Protein AF-A0A960QXV5-F1 (afdb_monomer_lite)

Sequence (122 aa):
MANIDSLKQALAFSPDNVPLILLLAQAHLDAFGLDEAGEQFQRALSLDPGNVTARVGLAQILDLNGKTSEAILRIEQVCAEFPNYAPAWKLRSKMALNESDARTARACYDKAISLDPECADE

Structure (mmCIF, N/CA/C/O backbone):
data_AF-A0A960QXV5-F1
#
_entry.id   AF-A0A960QXV5-F1
#
loop_
_atom_site.group_PDB
_atom_site.id
_atom_site.type_symbol
_atom_site.label_atom_id
_atom_site.label_alt_id
_atom_site.label_comp_id
_atom_site.label_asym_id
_atom_site.label_entity_id
_atom_site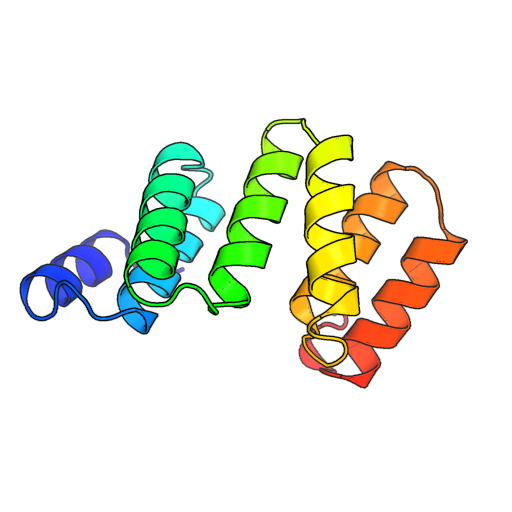.label_seq_id
_atom_site.pdbx_PDB_ins_code
_atom_site.Cartn_x
_atom_site.Cartn_y
_atom_site.Cartn_z
_atom_site.occupancy
_atom_site.B_iso_or_equiv
_atom_site.auth_seq_id
_atom_site.auth_comp_id
_atom_site.auth_asym_id
_atom_site.auth_atom_id
_atom_site.pdbx_PDB_model_num
ATOM 1 N N . MET A 1 1 ? -8.732 16.196 0.038 1.00 55.94 1 MET A N 1
ATOM 2 C CA . MET A 1 1 ? -8.009 15.567 1.164 1.00 55.94 1 MET A CA 1
ATOM 3 C C . MET A 1 1 ? -9.019 15.180 2.228 1.00 55.94 1 MET A C 1
ATOM 5 O O . MET A 1 1 ? -9.809 16.033 2.621 1.00 55.94 1 MET A O 1
ATOM 9 N N . ALA A 1 2 ? -9.059 13.908 2.629 1.00 69.75 2 ALA A N 1
ATOM 10 C CA . ALA A 1 2 ? -9.928 13.470 3.718 1.00 69.75 2 ALA A CA 1
ATOM 11 C C . ALA A 1 2 ? -9.429 14.048 5.053 1.00 69.75 2 ALA A C 1
ATOM 13 O O . ALA A 1 2 ? -8.225 14.124 5.287 1.00 69.75 2 ALA A O 1
ATOM 14 N N . ASN A 1 3 ? -10.347 14.482 5.919 1.00 89.00 3 ASN A N 1
ATOM 15 C CA . ASN A 1 3 ? -9.994 15.025 7.228 1.00 89.00 3 ASN A CA 1
ATOM 16 C C . ASN A 1 3 ? -9.728 13.870 8.212 1.00 89.00 3 ASN A C 1
ATOM 18 O O . ASN A 1 3 ? -10.646 13.123 8.558 1.00 89.00 3 ASN A O 1
ATOM 22 N N . ILE A 1 4 ? -8.474 13.745 8.661 1.00 94.44 4 ILE A N 1
ATOM 23 C CA . ILE A 1 4 ? -8.013 12.727 9.619 1.00 94.44 4 ILE A CA 1
ATOM 24 C C . ILE A 1 4 ? -8.846 12.755 10.910 1.00 94.44 4 ILE A C 1
ATOM 26 O O . ILE A 1 4 ? -9.227 11.698 11.412 1.00 94.44 4 ILE A O 1
ATOM 30 N N . ASP A 1 5 ? -9.192 13.937 11.424 1.00 94.88 5 ASP A N 1
ATOM 31 C CA . ASP A 1 5 ? -9.968 14.061 12.663 1.00 94.88 5 ASP A CA 1
ATOM 32 C C . ASP A 1 5 ? -11.399 13.554 12.483 1.00 94.88 5 ASP A C 1
ATOM 34 O O . ASP A 1 5 ? -11.926 12.848 13.344 1.00 94.88 5 ASP A O 1
ATOM 38 N N . SER A 1 6 ? -12.021 13.847 11.339 1.00 94.88 6 SER A N 1
ATOM 39 C CA . SER A 1 6 ? -13.355 13.331 11.015 1.00 94.88 6 SER A CA 1
ATOM 40 C C . SER A 1 6 ? -13.356 11.806 10.878 1.00 94.88 6 SER A C 1
ATOM 42 O O . SER A 1 6 ? -14.280 11.148 11.354 1.00 94.88 6 SER A O 1
ATOM 44 N N . LEU A 1 7 ? -12.307 11.228 10.282 1.00 95.75 7 LEU A N 1
ATOM 45 C CA . LEU A 1 7 ? -12.150 9.774 10.172 1.00 95.75 7 LEU A CA 1
ATOM 46 C C . LEU A 1 7 ? -11.939 9.116 11.543 1.00 95.75 7 LEU A C 1
ATOM 48 O O . LEU A 1 7 ? -12.564 8.096 11.833 1.00 95.75 7 LEU A O 1
ATOM 52 N N . LYS A 1 8 ? -11.134 9.725 12.423 1.00 96.06 8 LYS A N 1
ATOM 53 C CA . LYS A 1 8 ? -10.958 9.262 13.810 1.00 96.06 8 LYS A CA 1
ATOM 54 C C . LYS A 1 8 ? -12.270 9.299 14.596 1.00 96.06 8 LYS A C 1
ATOM 56 O O . LYS A 1 8 ? -12.583 8.341 15.298 1.00 96.06 8 LYS A O 1
ATOM 61 N N . GLN A 1 9 ? -13.064 10.361 14.447 1.00 96.06 9 GLN A N 1
ATOM 62 C CA . GLN A 1 9 ? -14.391 10.447 15.066 1.00 96.06 9 GLN A CA 1
ATOM 63 C C . GLN A 1 9 ? -15.335 9.360 14.542 1.00 96.06 9 GLN A C 1
ATOM 65 O O . GLN A 1 9 ? -16.005 8.707 15.336 1.00 96.06 9 GLN A O 1
ATOM 70 N N . ALA A 1 10 ? -15.360 9.115 13.229 1.00 95.44 10 ALA A N 1
ATOM 71 C CA . ALA A 1 10 ? -16.177 8.051 12.646 1.00 95.44 10 ALA A CA 1
ATOM 72 C C . ALA A 1 10 ? -15.778 6.662 13.180 1.00 95.44 10 ALA A C 1
ATOM 74 O O . ALA A 1 10 ? -16.640 5.856 13.537 1.00 95.44 10 ALA A O 1
ATOM 75 N N . LEU A 1 11 ? -14.474 6.405 13.316 1.00 96.19 11 LEU A N 1
ATOM 76 C CA . LEU A 1 11 ? -13.958 5.167 13.900 1.00 96.19 11 LEU A CA 1
ATOM 77 C C . LEU A 1 11 ? -14.275 5.025 15.392 1.00 96.19 11 LEU A C 1
ATOM 79 O O . LEU A 1 11 ? -14.410 3.902 15.860 1.00 96.19 11 LEU A O 1
ATOM 83 N N . ALA A 1 12 ? -14.466 6.113 16.142 1.00 96.38 12 ALA A N 1
ATOM 84 C CA . ALA A 1 12 ? -14.912 6.014 17.534 1.00 96.38 12 ALA A CA 1
ATOM 85 C C . ALA A 1 12 ? -16.309 5.371 17.659 1.00 96.38 12 ALA A C 1
ATOM 87 O O . ALA A 1 12 ? -16.585 4.692 18.646 1.00 96.38 12 ALA A O 1
ATOM 88 N N . PHE A 1 13 ? -17.173 5.540 16.650 1.00 96.81 13 PHE A N 1
ATOM 89 C CA . PHE A 1 13 ? -18.492 4.896 16.591 1.00 96.81 13 PHE A CA 1
ATOM 90 C C . PHE A 1 13 ? -18.463 3.511 15.939 1.00 96.81 13 PHE A C 1
ATOM 92 O O . PHE A 1 13 ? -19.339 2.691 16.204 1.00 96.81 13 PHE A O 1
ATOM 99 N N . SER A 1 14 ? -17.478 3.246 15.080 1.00 96.19 14 SER A N 1
ATOM 100 C CA . SER A 1 14 ? -17.351 1.981 14.357 1.00 96.19 14 SER A CA 1
ATOM 101 C C . SER A 1 14 ? -15.885 1.540 14.292 1.00 96.19 14 SER A C 1
ATOM 103 O O . SER A 1 14 ? -15.275 1.616 13.222 1.00 96.19 14 SER A O 1
ATOM 105 N N . PRO A 1 15 ? -15.309 1.073 15.415 1.00 95.44 15 PRO A N 1
ATOM 106 C CA . PRO A 1 15 ? -13.868 0.874 15.541 1.00 95.44 15 PRO A CA 1
ATOM 107 C C . PRO A 1 15 ? -13.319 -0.119 14.526 1.00 95.44 15 PRO A C 1
ATOM 109 O O . PRO A 1 15 ? -12.267 0.152 13.960 1.00 95.44 15 PRO A O 1
ATOM 112 N N . ASP A 1 16 ? -14.034 -1.200 14.233 1.00 97.06 16 ASP A N 1
ATOM 113 C CA . ASP A 1 16 ? -13.534 -2.282 13.374 1.00 97.06 16 ASP A CA 1
ATOM 114 C C . ASP A 1 16 ? -14.004 -2.160 11.915 1.00 97.06 16 ASP A C 1
ATOM 116 O O . ASP A 1 16 ? -14.005 -3.123 11.150 1.00 97.06 16 ASP A O 1
ATOM 120 N N . ASN A 1 17 ? -14.421 -0.959 11.503 1.00 97.81 17 ASN A N 1
ATOM 121 C CA . ASN A 1 17 ? -14.809 -0.693 10.123 1.00 97.81 17 ASN A CA 1
ATOM 122 C C . ASN A 1 17 ? -13.567 -0.619 9.227 1.00 97.81 17 ASN A C 1
ATOM 124 O O . ASN A 1 17 ? -12.946 0.436 9.101 1.00 97.81 17 ASN A O 1
ATOM 128 N N . VAL A 1 18 ? -13.221 -1.744 8.597 1.00 98.00 18 VAL A N 1
ATOM 129 C CA . VAL A 1 18 ? -12.050 -1.863 7.713 1.00 98.00 18 VAL A CA 1
ATOM 130 C C . VAL A 1 18 ? -12.016 -0.774 6.629 1.00 98.00 18 VAL A C 1
ATOM 132 O O . VAL A 1 18 ? -10.977 -0.127 6.512 1.00 98.00 18 VAL A O 1
ATOM 135 N N . PRO A 1 19 ? -13.107 -0.467 5.895 1.00 97.44 19 PRO A N 1
ATOM 136 C CA . PRO A 1 19 ? -13.116 0.660 4.959 1.00 97.44 19 PRO A CA 1
ATOM 137 C C . PRO A 1 19 ? -12.710 2.010 5.575 1.00 97.44 19 PRO A C 1
ATOM 139 O O . PRO A 1 19 ? -11.903 2.728 4.988 1.00 97.44 19 PRO A O 1
ATOM 142 N N . LEU A 1 20 ? -13.216 2.359 6.764 1.00 97.19 20 LEU A N 1
ATOM 143 C CA . LEU A 1 20 ? -12.830 3.600 7.450 1.00 97.19 20 LEU A CA 1
ATOM 144 C C . LEU A 1 20 ? -11.372 3.574 7.928 1.00 97.19 20 LEU A C 1
ATOM 146 O O . LEU A 1 20 ? -10.694 4.598 7.857 1.00 97.19 20 LEU A O 1
ATOM 150 N N . ILE A 1 21 ? -10.878 2.417 8.378 1.00 98.50 21 ILE A N 1
ATOM 151 C CA . ILE A 1 21 ? -9.470 2.239 8.757 1.00 98.50 21 ILE A CA 1
ATOM 152 C C . ILE A 1 21 ? -8.563 2.451 7.539 1.00 98.50 21 ILE A C 1
ATOM 154 O O . ILE A 1 21 ? -7.573 3.169 7.643 1.00 98.50 21 ILE A O 1
ATOM 158 N N . LEU A 1 22 ? -8.911 1.886 6.377 1.00 98.38 22 LEU A N 1
ATOM 159 C CA . LEU A 1 22 ? -8.156 2.065 5.131 1.00 98.38 22 LEU A CA 1
ATOM 160 C C . LEU A 1 22 ? -8.156 3.523 4.662 1.00 98.38 22 LEU A C 1
ATOM 162 O O . LEU A 1 22 ? -7.117 4.027 4.245 1.00 98.38 22 LEU A O 1
ATOM 166 N N . LEU A 1 23 ? -9.292 4.217 4.767 1.00 97.50 23 LEU A N 1
ATOM 167 C CA . LEU A 1 23 ? -9.370 5.647 4.456 1.00 97.50 23 LEU A CA 1
ATOM 168 C C . LEU A 1 23 ? -8.481 6.480 5.385 1.00 97.50 23 LEU A C 1
ATOM 170 O O . LEU A 1 23 ? -7.813 7.404 4.926 1.00 97.50 23 LEU A O 1
ATOM 174 N N . LEU A 1 24 ? -8.442 6.146 6.678 1.00 97.94 24 LEU A N 1
ATOM 175 C CA . LEU A 1 24 ? -7.553 6.801 7.636 1.00 97.94 24 LEU A CA 1
ATOM 176 C C . LEU A 1 24 ? -6.079 6.501 7.330 1.00 97.94 24 LEU A C 1
ATOM 178 O O . LEU A 1 24 ? -5.261 7.419 7.352 1.00 97.94 24 LEU A O 1
ATOM 182 N N . ALA A 1 25 ? -5.750 5.251 6.999 1.00 98.19 25 ALA A N 1
ATOM 183 C CA . ALA A 1 25 ? -4.406 4.848 6.598 1.00 98.19 25 ALA A CA 1
ATOM 184 C C . ALA A 1 25 ? -3.931 5.626 5.362 1.00 98.19 25 ALA A C 1
ATOM 186 O O . ALA A 1 25 ? -2.836 6.185 5.367 1.00 98.19 25 ALA A O 1
ATOM 187 N N . GLN A 1 26 ? -4.784 5.733 4.338 1.00 97.81 26 GLN A N 1
ATOM 188 C CA . GLN A 1 26 ? -4.489 6.502 3.132 1.00 97.81 26 GLN A CA 1
ATOM 189 C C . GLN A 1 26 ? -4.326 7.995 3.436 1.00 97.81 26 GLN A C 1
ATOM 191 O O . GLN A 1 26 ? -3.380 8.610 2.960 1.00 97.81 26 GLN A O 1
ATOM 196 N N . ALA A 1 27 ? -5.190 8.576 4.275 1.00 97.44 27 ALA A N 1
ATOM 197 C CA . ALA A 1 27 ? -5.077 9.982 4.660 1.00 97.44 27 ALA A CA 1
ATOM 198 C C . ALA A 1 27 ? -3.768 10.281 5.414 1.00 97.44 27 ALA A C 1
ATOM 200 O O . ALA A 1 27 ? -3.155 11.324 5.186 1.00 97.44 27 ALA A O 1
ATOM 201 N N . HIS A 1 28 ? -3.316 9.368 6.282 1.00 97.94 28 HIS A N 1
ATOM 202 C CA . HIS A 1 28 ? -2.002 9.467 6.922 1.00 97.94 28 HIS A CA 1
ATOM 203 C C . HIS A 1 28 ? -0.860 9.346 5.909 1.00 97.94 28 HIS A C 1
ATOM 205 O O . HIS A 1 28 ? 0.083 10.134 5.965 1.00 97.94 28 HIS A O 1
ATOM 211 N N . LEU A 1 29 ? -0.964 8.421 4.951 1.00 96.88 29 LEU A N 1
ATOM 212 C CA . LEU A 1 29 ? 0.036 8.228 3.902 1.00 96.88 29 LEU A CA 1
ATOM 213 C C . LEU A 1 29 ? 0.179 9.471 3.011 1.00 96.88 29 LEU A C 1
ATOM 215 O O . LEU A 1 29 ? 1.296 9.917 2.757 1.00 96.88 29 LEU A O 1
ATOM 219 N N . ASP A 1 30 ? -0.942 10.069 2.601 1.00 95.50 30 ASP A N 1
ATOM 220 C CA . ASP A 1 30 ? -0.985 11.308 1.813 1.00 95.50 30 ASP A CA 1
ATOM 221 C C . ASP A 1 30 ? -0.386 12.499 2.583 1.00 95.50 30 ASP A C 1
ATOM 223 O O . ASP A 1 30 ? 0.181 13.414 1.986 1.00 95.50 30 ASP A O 1
ATOM 227 N N . ALA A 1 31 ? -0.490 12.482 3.915 1.00 95.56 31 ALA A N 1
ATOM 228 C CA . ALA A 1 31 ? 0.129 13.451 4.817 1.00 95.56 31 ALA A CA 1
ATOM 229 C C . ALA A 1 31 ? 1.588 13.106 5.188 1.00 95.56 31 ALA A C 1
ATOM 231 O O . ALA A 1 31 ? 2.181 13.792 6.019 1.00 95.56 31 ALA A O 1
ATOM 232 N N . PHE A 1 32 ? 2.166 12.057 4.590 1.00 95.50 32 PHE A N 1
ATOM 233 C CA . PHE A 1 32 ? 3.510 11.540 4.878 1.00 95.50 32 PHE A CA 1
ATOM 234 C C . PHE A 1 32 ? 3.718 11.055 6.332 1.00 95.50 32 PHE A C 1
ATOM 236 O O . PHE A 1 32 ? 4.851 10.878 6.778 1.00 95.50 32 PHE A O 1
ATOM 243 N N . GLY A 1 33 ? 2.633 10.791 7.068 1.00 97.19 33 GLY A N 1
ATOM 244 C CA . GLY A 1 33 ? 2.645 10.114 8.370 1.00 97.19 33 GLY A CA 1
ATOM 245 C C . GLY A 1 33 ? 2.787 8.606 8.185 1.00 97.19 33 GLY A C 1
ATOM 246 O O . GLY A 1 33 ? 1.806 7.867 8.273 1.00 97.19 33 GLY A O 1
ATOM 247 N N . LEU A 1 34 ? 3.991 8.159 7.815 1.00 97.56 34 LEU A N 1
ATOM 248 C CA . LEU A 1 34 ? 4.245 6.773 7.399 1.00 97.56 34 LEU A CA 1
ATOM 249 C C . LEU A 1 34 ? 4.024 5.761 8.531 1.00 97.56 34 LEU A C 1
ATOM 251 O O . LEU A 1 34 ? 3.541 4.658 8.266 1.00 97.56 34 LEU A O 1
ATOM 255 N N . ASP A 1 35 ? 4.344 6.139 9.769 1.00 97.81 35 ASP A N 1
ATOM 256 C CA . ASP A 1 35 ? 4.170 5.280 10.941 1.00 97.81 35 ASP A CA 1
ATOM 257 C C . ASP A 1 35 ? 2.679 5.084 11.245 1.00 97.81 35 ASP A C 1
ATOM 259 O O . ASP A 1 35 ? 2.205 3.948 11.308 1.00 97.81 35 ASP A O 1
ATOM 263 N N . GLU A 1 36 ? 1.900 6.170 11.316 1.00 98.06 36 GLU A N 1
ATOM 264 C CA . GLU A 1 36 ? 0.457 6.094 11.556 1.00 98.06 36 GLU A CA 1
ATOM 265 C C . GLU A 1 36 ? -0.278 5.378 10.417 1.00 98.06 36 GLU A C 1
ATOM 267 O O . GLU A 1 36 ? -1.192 4.586 10.663 1.00 98.06 36 GLU A O 1
ATOM 272 N N . ALA A 1 37 ? 0.129 5.612 9.164 1.00 98.31 37 ALA A N 1
ATOM 273 C CA . ALA A 1 37 ? -0.404 4.883 8.018 1.00 98.31 37 ALA A CA 1
ATOM 274 C C . ALA A 1 37 ? -0.131 3.377 8.150 1.00 98.31 37 ALA A C 1
ATOM 276 O O . ALA A 1 37 ? -1.033 2.560 7.947 1.00 98.31 37 ALA A O 1
ATOM 277 N N . GLY A 1 38 ? 1.093 3.010 8.539 1.00 98.31 38 GLY A N 1
ATOM 278 C CA . GLY A 1 38 ? 1.505 1.627 8.756 1.00 98.31 38 GLY A CA 1
ATOM 279 C C . GLY A 1 38 ? 0.679 0.937 9.835 1.00 98.31 38 GLY A C 1
ATOM 280 O O . GLY A 1 38 ? 0.171 -0.161 9.598 1.00 98.31 38 GLY A O 1
ATOM 281 N N . GLU A 1 39 ? 0.474 1.595 10.977 1.00 98.38 39 GLU A N 1
ATOM 282 C CA . GLU A 1 39 ? -0.375 1.089 12.060 1.00 98.38 39 GLU A CA 1
ATOM 283 C C . GLU A 1 39 ? -1.804 0.815 11.580 1.00 98.38 39 GLU A C 1
ATOM 285 O O . GLU A 1 39 ? -2.359 -0.254 11.848 1.00 98.38 39 GLU A O 1
ATOM 290 N N . GLN A 1 40 ? -2.405 1.743 10.828 1.00 98.56 40 GLN A N 1
ATOM 291 C CA . GLN A 1 40 ? -3.771 1.559 10.339 1.00 98.56 40 GLN A CA 1
ATOM 292 C C . GLN A 1 40 ? -3.866 0.465 9.266 1.00 98.56 40 GLN A C 1
ATOM 294 O O . GLN A 1 40 ? -4.795 -0.342 9.308 1.00 98.56 40 GLN A O 1
ATOM 299 N N . PHE A 1 41 ? -2.903 0.351 8.345 1.00 98.62 41 PHE A N 1
ATOM 300 C CA . PHE A 1 41 ? -2.893 -0.758 7.383 1.00 98.62 41 PHE A CA 1
ATOM 301 C C . PHE A 1 41 ? -2.684 -2.119 8.061 1.00 98.62 41 PHE A C 1
ATOM 303 O O . PHE A 1 41 ? -3.351 -3.091 7.704 1.00 98.62 41 PHE A O 1
ATOM 310 N N . GLN A 1 42 ? -1.813 -2.207 9.069 1.00 98.56 42 GLN A N 1
ATOM 311 C CA . GLN A 1 42 ? -1.640 -3.431 9.860 1.00 98.56 42 GLN A CA 1
ATOM 312 C C . GLN A 1 42 ? -2.908 -3.786 10.640 1.00 98.56 42 GLN A C 1
ATOM 314 O O . GLN A 1 42 ? -3.291 -4.957 10.716 1.00 98.56 42 GLN A O 1
ATOM 319 N N . ARG A 1 43 ? -3.597 -2.778 11.183 1.00 98.31 43 ARG A N 1
ATOM 320 C CA . ARG A 1 43 ? -4.888 -2.961 11.845 1.00 98.31 43 ARG A CA 1
ATOM 321 C C . ARG A 1 43 ? -5.948 -3.478 10.875 1.00 98.31 43 ARG A C 1
ATOM 323 O O . ARG A 1 43 ? -6.663 -4.415 11.218 1.00 98.31 43 ARG A O 1
ATOM 330 N N . ALA A 1 44 ? -6.015 -2.926 9.663 1.00 98.56 44 ALA A N 1
ATOM 331 C CA . ALA A 1 44 ? -6.899 -3.426 8.613 1.00 98.56 44 ALA A CA 1
ATOM 332 C C . ALA A 1 44 ? -6.610 -4.902 8.295 1.00 98.56 44 ALA A C 1
ATOM 334 O O . ALA A 1 44 ? -7.543 -5.693 8.258 1.00 98.56 44 ALA A O 1
ATOM 335 N N . LEU A 1 45 ? -5.336 -5.298 8.174 1.00 98.25 45 LEU A N 1
ATOM 336 C CA . LEU A 1 45 ? -4.954 -6.701 7.945 1.00 98.25 45 LEU A CA 1
ATOM 337 C C . LEU A 1 45 ? -5.237 -7.629 9.128 1.00 98.25 45 LEU A C 1
ATOM 339 O O . LEU A 1 45 ? -5.468 -8.818 8.934 1.00 98.25 45 LEU A O 1
ATOM 343 N N . SER A 1 46 ? -5.226 -7.109 10.352 1.00 98.38 46 SER A N 1
ATOM 344 C CA . SER A 1 46 ? -5.591 -7.898 11.534 1.00 98.38 46 SER A CA 1
ATOM 345 C C . SER A 1 46 ? -7.084 -8.245 11.551 1.00 98.38 46 SER A C 1
ATOM 347 O O . SER A 1 46 ? -7.461 -9.292 12.069 1.00 98.38 46 SER A O 1
ATOM 349 N N . LEU A 1 47 ? -7.926 -7.379 10.977 1.00 98.19 47 LEU A N 1
ATOM 350 C CA . LEU A 1 47 ? -9.372 -7.583 10.849 1.00 98.19 47 LEU A CA 1
ATOM 351 C C . LEU A 1 47 ? -9.749 -8.326 9.557 1.00 98.19 47 LEU A C 1
ATOM 353 O O . LEU A 1 47 ? -10.673 -9.135 9.557 1.00 98.19 47 LEU A O 1
ATOM 357 N N . ASP A 1 48 ? -9.025 -8.064 8.470 1.00 97.81 48 ASP A N 1
ATOM 358 C CA . ASP A 1 48 ? -9.189 -8.679 7.153 1.00 97.81 48 ASP A CA 1
ATOM 359 C C . ASP A 1 48 ? -7.811 -9.053 6.568 1.00 97.81 48 ASP A C 1
ATOM 361 O O . ASP A 1 48 ? -7.199 -8.265 5.838 1.00 97.81 48 ASP A O 1
ATOM 365 N N . PRO A 1 49 ? -7.301 -10.266 6.856 1.00 96.56 49 PRO A N 1
ATOM 366 C CA . PRO A 1 49 ? -5.982 -10.705 6.388 1.00 96.56 49 PRO A CA 1
ATOM 367 C C . PRO A 1 49 ? -5.829 -10.753 4.861 1.00 96.56 49 PRO A C 1
ATOM 369 O O . PRO A 1 49 ? -4.707 -10.761 4.352 1.00 96.56 49 PRO A O 1
ATOM 372 N N . GLY A 1 50 ? -6.942 -10.803 4.123 1.00 95.19 50 GLY A N 1
ATOM 373 C CA . GLY A 1 50 ? -6.967 -10.830 2.662 1.00 95.19 50 GLY A CA 1
ATOM 374 C C . GLY A 1 50 ? -6.965 -9.444 2.017 1.00 95.19 50 GLY A C 1
ATOM 375 O O . GLY A 1 50 ? -6.987 -9.359 0.788 1.00 95.19 50 GLY A O 1
ATOM 376 N N . ASN A 1 51 ? -6.943 -8.364 2.805 1.00 98.12 51 ASN A N 1
ATOM 377 C CA . ASN A 1 51 ? -7.156 -7.020 2.289 1.00 98.12 51 ASN A CA 1
ATOM 378 C C . ASN A 1 51 ? -6.017 -6.546 1.369 1.00 98.12 51 ASN A C 1
ATOM 380 O O . ASN A 1 51 ? -4.946 -6.122 1.812 1.00 98.12 51 ASN A O 1
ATOM 384 N N . VAL A 1 52 ? -6.262 -6.586 0.058 1.00 98.00 52 VAL A N 1
ATOM 385 C CA . VAL A 1 52 ? -5.267 -6.235 -0.968 1.00 98.00 52 VAL A CA 1
ATOM 386 C C . VAL A 1 52 ? -4.856 -4.766 -0.879 1.00 98.00 52 VAL A C 1
ATOM 388 O O . VAL A 1 52 ? -3.677 -4.447 -1.035 1.00 98.00 52 VAL A O 1
ATOM 391 N N . THR A 1 53 ? -5.798 -3.872 -0.569 1.00 98.06 53 THR A N 1
ATOM 392 C CA . THR A 1 53 ? -5.527 -2.438 -0.410 1.00 98.06 53 THR A CA 1
ATOM 393 C C . THR A 1 53 ? -4.515 -2.186 0.702 1.00 98.06 53 THR A C 1
ATOM 395 O O . THR A 1 53 ? -3.539 -1.472 0.477 1.00 98.06 53 THR A O 1
ATOM 398 N N . ALA A 1 54 ? -4.668 -2.837 1.859 1.00 98.38 54 ALA A N 1
ATOM 399 C CA . ALA A 1 54 ? -3.696 -2.723 2.943 1.00 98.38 54 ALA A CA 1
ATOM 400 C C . ALA A 1 54 ? -2.319 -3.307 2.586 1.00 98.38 54 ALA A C 1
ATOM 402 O O . ALA A 1 54 ? -1.295 -2.713 2.926 1.00 98.38 54 ALA A O 1
ATOM 403 N N . ARG A 1 55 ? -2.269 -4.432 1.856 1.00 98.44 55 ARG A N 1
ATOM 404 C CA . ARG A 1 55 ? -0.998 -5.020 1.381 1.00 98.44 55 ARG A CA 1
ATOM 405 C C . ARG A 1 55 ? -0.244 -4.067 0.450 1.00 98.44 55 ARG A C 1
ATOM 407 O O . ARG A 1 55 ? 0.967 -3.912 0.597 1.00 98.44 55 ARG A O 1
ATOM 414 N N . VAL A 1 56 ? -0.950 -3.407 -0.472 1.00 98.50 56 VAL A N 1
ATOM 415 C CA . VAL A 1 56 ? -0.361 -2.392 -1.362 1.00 98.50 56 VAL A CA 1
ATOM 416 C C . VAL A 1 56 ? 0.086 -1.157 -0.580 1.00 98.50 56 VAL A C 1
ATOM 418 O O . VAL A 1 56 ? 1.202 -0.692 -0.796 1.00 98.50 56 VAL A O 1
ATOM 421 N N . GLY A 1 57 ? -0.723 -0.674 0.368 1.00 98.25 57 GLY A N 1
ATOM 422 C CA . GLY A 1 57 ? -0.365 0.458 1.228 1.00 98.25 57 GLY A CA 1
ATOM 423 C C . GLY A 1 57 ? 0.924 0.223 2.022 1.00 98.25 57 GLY A C 1
ATOM 424 O O . GLY A 1 57 ? 1.810 1.074 2.038 1.00 98.25 57 GLY A O 1
ATOM 425 N N . LEU A 1 58 ? 1.099 -0.972 2.599 1.00 98.44 58 LEU A N 1
ATOM 426 C CA . LEU A 1 58 ? 2.341 -1.339 3.291 1.00 98.44 58 LEU A CA 1
ATOM 427 C C . LEU A 1 58 ? 3.546 -1.441 2.346 1.00 98.44 58 LEU A C 1
ATOM 429 O O . LEU A 1 58 ? 4.639 -1.008 2.709 1.00 98.44 58 LEU A O 1
ATOM 433 N N . ALA A 1 59 ? 3.369 -1.971 1.132 1.00 98.25 59 ALA A N 1
ATOM 434 C CA . ALA A 1 59 ? 4.434 -1.973 0.128 1.00 98.25 59 ALA A CA 1
ATOM 435 C C . ALA A 1 59 ? 4.832 -0.541 -0.272 1.00 98.25 59 ALA A C 1
ATOM 437 O O . ALA A 1 59 ? 6.016 -0.237 -0.388 1.00 98.25 59 ALA A O 1
ATOM 438 N N . GLN A 1 60 ? 3.863 0.365 -0.410 1.00 98.31 60 GLN A N 1
ATOM 439 C CA . GLN A 1 60 ? 4.132 1.774 -0.683 1.00 98.31 60 GLN A CA 1
ATOM 440 C C . GLN A 1 60 ? 4.899 2.444 0.465 1.00 98.31 60 GLN A C 1
ATOM 442 O O . GLN A 1 60 ? 5.841 3.190 0.212 1.00 98.31 60 GLN A O 1
ATOM 447 N N . ILE A 1 61 ? 4.556 2.145 1.721 1.00 98.31 61 ILE A N 1
ATOM 448 C CA . ILE A 1 61 ? 5.297 2.634 2.895 1.00 98.31 61 ILE A CA 1
ATOM 449 C C . ILE A 1 61 ? 6.741 2.118 2.902 1.00 98.31 61 ILE A C 1
ATOM 451 O O . ILE A 1 61 ? 7.654 2.871 3.240 1.00 98.31 61 ILE A O 1
ATOM 455 N N . LEU A 1 62 ? 6.977 0.857 2.523 1.00 97.88 62 LEU A N 1
ATOM 456 C CA . LEU A 1 62 ? 8.336 0.313 2.408 1.00 97.88 62 LEU A CA 1
ATOM 457 C C . LEU A 1 62 ? 9.167 1.081 1.371 1.00 97.88 62 LEU A C 1
ATOM 459 O O . LEU A 1 62 ? 10.318 1.414 1.650 1.00 97.88 62 LEU A O 1
ATOM 463 N N . ASP A 1 63 ? 8.582 1.397 0.214 1.00 96.94 63 ASP A N 1
ATOM 464 C CA . ASP A 1 63 ? 9.244 2.184 -0.833 1.00 96.94 63 ASP A CA 1
ATOM 465 C C . ASP A 1 63 ? 9.583 3.600 -0.356 1.00 96.94 63 ASP A C 1
ATOM 467 O O . ASP A 1 63 ? 10.723 4.043 -0.474 1.00 96.94 63 ASP A O 1
ATOM 471 N N . LEU A 1 64 ? 8.618 4.282 0.270 1.00 96.00 64 LEU A N 1
ATOM 472 C CA . LEU A 1 64 ? 8.812 5.631 0.810 1.00 96.00 64 LEU A CA 1
ATOM 473 C C . LEU A 1 64 ? 9.855 5.677 1.939 1.00 96.00 64 LEU A C 1
ATOM 475 O O . LEU A 1 64 ? 10.524 6.692 2.110 1.00 96.00 64 LEU A O 1
ATOM 479 N N . ASN A 1 65 ? 10.048 4.568 2.657 1.00 95.56 65 ASN A N 1
ATOM 480 C CA . ASN A 1 65 ? 11.104 4.394 3.657 1.00 95.56 65 ASN A CA 1
ATOM 481 C C . ASN A 1 65 ? 12.464 3.969 3.066 1.00 95.56 65 ASN A C 1
ATOM 483 O O . ASN A 1 65 ? 13.377 3.606 3.811 1.00 95.56 65 ASN A O 1
ATOM 487 N N . GLY A 1 66 ? 12.616 3.961 1.739 1.00 94.75 66 GLY A N 1
ATOM 488 C CA . GLY A 1 66 ? 13.858 3.587 1.057 1.00 94.75 66 GLY A CA 1
ATOM 489 C C . GLY A 1 66 ? 14.144 2.083 1.042 1.00 94.75 66 GLY A C 1
ATOM 490 O O . GLY A 1 66 ? 15.197 1.659 0.567 1.00 94.75 66 GLY A O 1
ATOM 491 N N . LYS A 1 67 ? 13.213 1.245 1.515 1.00 96.69 67 LYS A N 1
ATOM 492 C CA . LYS A 1 67 ? 13.297 -0.224 1.442 1.00 96.69 67 LYS A CA 1
ATOM 493 C C . LYS A 1 67 ? 12.713 -0.737 0.121 1.00 96.69 67 LYS A C 1
ATOM 495 O O . LYS A 1 67 ? 11.974 -1.721 0.099 1.00 96.69 67 LYS A O 1
ATOM 500 N N . THR A 1 68 ? 13.048 -0.078 -0.988 1.00 94.69 68 THR A N 1
ATOM 501 C CA . THR A 1 68 ? 12.461 -0.324 -2.315 1.00 94.69 68 THR A CA 1
ATOM 502 C C . THR A 1 68 ? 12.597 -1.780 -2.764 1.00 94.69 68 THR A C 1
ATOM 504 O O . THR A 1 68 ? 11.629 -2.353 -3.250 1.00 94.69 68 THR A O 1
ATOM 507 N N . SER A 1 69 ? 13.738 -2.439 -2.530 1.00 95.56 69 SER A N 1
ATOM 508 C CA . SER A 1 69 ? 13.904 -3.854 -2.903 1.00 95.56 69 SER A CA 1
ATOM 509 C C . SER A 1 69 ? 12.939 -4.787 -2.161 1.00 95.56 69 SER A C 1
ATOM 511 O O . SER A 1 69 ? 12.412 -5.722 -2.755 1.00 95.56 69 SER A O 1
ATOM 513 N N . GLU A 1 70 ? 12.664 -4.532 -0.876 1.00 97.38 70 GLU A N 1
ATOM 514 C CA . GLU A 1 70 ? 11.657 -5.303 -0.136 1.00 97.38 70 GLU A CA 1
ATOM 515 C C . GLU A 1 70 ? 10.250 -4.978 -0.648 1.00 97.38 70 GLU A C 1
ATOM 517 O O . GLU A 1 70 ? 9.444 -5.882 -0.864 1.00 97.38 70 GLU A O 1
ATOM 522 N N . ALA A 1 71 ? 9.968 -3.698 -0.893 1.00 98.00 71 ALA A N 1
ATOM 523 C CA . ALA A 1 71 ? 8.692 -3.238 -1.422 1.00 98.00 71 ALA A CA 1
ATOM 524 C C . ALA A 1 71 ? 8.342 -3.903 -2.765 1.00 98.00 71 ALA A C 1
ATOM 526 O O . ALA A 1 71 ? 7.203 -4.336 -2.954 1.00 98.00 71 ALA A O 1
ATOM 527 N N . ILE A 1 72 ? 9.330 -4.060 -3.653 1.00 98.12 72 ILE A N 1
ATOM 528 C CA . ILE A 1 72 ? 9.179 -4.746 -4.941 1.00 98.12 72 ILE A CA 1
ATOM 529 C C . ILE A 1 72 ? 8.784 -6.209 -4.739 1.00 98.12 72 ILE A C 1
ATOM 531 O O . ILE A 1 72 ? 7.806 -6.661 -5.328 1.00 98.12 72 ILE A O 1
ATOM 535 N N . LEU A 1 73 ? 9.467 -6.938 -3.851 1.00 98.00 73 LEU A N 1
ATOM 536 C CA . LEU A 1 73 ? 9.111 -8.330 -3.559 1.00 98.00 73 LEU A CA 1
ATOM 537 C C . LEU A 1 73 ? 7.665 -8.450 -3.059 1.00 98.00 73 LEU A C 1
ATOM 539 O O . LEU A 1 73 ? 6.934 -9.352 -3.469 1.00 98.00 73 LEU A O 1
ATOM 543 N N . ARG A 1 74 ? 7.230 -7.527 -2.189 1.00 97.75 74 ARG A N 1
ATOM 544 C CA . ARG A 1 74 ? 5.850 -7.512 -1.680 1.00 97.75 74 ARG A CA 1
ATOM 545 C C . ARG A 1 74 ? 4.842 -7.201 -2.777 1.00 97.75 74 ARG A C 1
ATOM 547 O O . ARG A 1 74 ? 3.810 -7.867 -2.846 1.00 97.75 74 ARG A O 1
ATOM 554 N N . ILE A 1 75 ? 5.112 -6.210 -3.625 1.00 98.38 75 ILE A N 1
ATOM 555 C CA . ILE A 1 75 ? 4.153 -5.814 -4.656 1.00 98.38 75 ILE A CA 1
ATOM 556 C C . ILE A 1 75 ? 4.067 -6.846 -5.781 1.00 98.38 75 ILE A C 1
ATOM 558 O O . ILE A 1 75 ? 2.980 -7.085 -6.291 1.00 98.38 75 ILE A O 1
ATOM 562 N N . GLU A 1 76 ? 5.167 -7.520 -6.125 1.00 98.00 76 GLU A N 1
ATOM 563 C CA . GLU A 1 76 ? 5.165 -8.601 -7.116 1.00 98.00 76 GLU A CA 1
ATOM 564 C C . GLU A 1 76 ? 4.332 -9.798 -6.648 1.00 98.00 76 GLU A C 1
ATOM 566 O O . GLU A 1 76 ? 3.571 -10.358 -7.439 1.00 98.00 76 GLU A O 1
ATOM 571 N N . GLN A 1 77 ? 4.390 -10.137 -5.354 1.00 98.19 77 GLN A N 1
ATOM 572 C CA . GLN A 1 77 ? 3.490 -11.131 -4.757 1.00 98.19 77 GLN A CA 1
ATOM 573 C C . GLN A 1 77 ? 2.024 -10.709 -4.892 1.00 98.19 77 GLN A C 1
ATOM 575 O O . GLN A 1 77 ? 1.188 -11.506 -5.313 1.00 98.19 77 GLN A O 1
ATOM 580 N N . VAL A 1 78 ? 1.707 -9.443 -4.598 1.00 98.06 78 VAL A N 1
ATOM 581 C CA . VAL A 1 78 ? 0.341 -8.923 -4.753 1.00 98.06 78 VAL A CA 1
ATOM 582 C C . VAL A 1 78 ? -0.112 -8.970 -6.215 1.00 98.06 78 VAL A C 1
ATOM 584 O O . VAL A 1 78 ? -1.227 -9.407 -6.476 1.00 98.06 78 VAL A O 1
ATOM 587 N N . CYS A 1 79 ? 0.733 -8.584 -7.173 1.00 98.19 79 CYS A N 1
ATOM 588 C CA . CYS A 1 79 ? 0.418 -8.659 -8.602 1.00 98.19 79 CYS A CA 1
ATOM 589 C C . CYS A 1 79 ? 0.172 -10.101 -9.076 1.00 98.19 79 CYS A C 1
ATOM 591 O O . CYS A 1 79 ? -0.686 -10.327 -9.929 1.00 98.19 79 CYS A O 1
ATOM 593 N N . ALA A 1 80 ? 0.909 -11.075 -8.535 1.00 97.94 80 ALA A N 1
ATOM 594 C CA . ALA A 1 80 ? 0.735 -12.487 -8.863 1.00 97.94 80 ALA A CA 1
ATOM 595 C C . ALA A 1 80 ? -0.556 -13.075 -8.266 1.00 97.94 80 ALA A C 1
ATOM 597 O O . ALA A 1 80 ? -1.267 -13.812 -8.947 1.00 97.94 80 ALA A O 1
ATOM 598 N N . GLU A 1 81 ? -0.872 -12.743 -7.012 1.00 97.62 81 GLU A N 1
ATOM 599 C CA . GLU A 1 81 ? -2.068 -13.233 -6.312 1.00 97.62 81 GLU A CA 1
ATOM 600 C C . GLU A 1 81 ? -3.353 -12.520 -6.762 1.00 97.62 81 GLU A C 1
ATOM 602 O O . GLU A 1 81 ? -4.414 -13.138 -6.855 1.00 97.62 81 GLU A O 1
ATOM 607 N N . PHE A 1 82 ? -3.261 -11.227 -7.084 1.00 97.19 82 PHE A N 1
ATOM 608 C CA . PHE A 1 82 ? -4.382 -10.364 -7.459 1.00 97.19 82 PHE A CA 1
ATOM 609 C C . PHE A 1 82 ? -4.121 -9.688 -8.812 1.00 97.19 82 PHE A C 1
ATOM 611 O O . PHE A 1 82 ? -4.000 -8.462 -8.896 1.00 97.19 82 PHE A O 1
ATOM 618 N N . PRO A 1 83 ? -4.090 -10.458 -9.916 1.00 97.25 83 PRO A N 1
ATOM 619 C CA . PRO A 1 83 ? -3.695 -9.952 -11.232 1.00 97.25 83 PRO A CA 1
ATOM 620 C C . PRO A 1 83 ? -4.640 -8.889 -11.806 1.00 97.25 83 PRO A C 1
ATOM 622 O O . PRO A 1 83 ? -4.263 -8.198 -12.752 1.00 97.25 83 PRO A O 1
ATOM 625 N N . ASN A 1 84 ? -5.839 -8.740 -11.237 1.00 96.88 84 ASN A N 1
ATOM 626 C CA . ASN A 1 84 ? -6.843 -7.756 -11.642 1.00 96.88 84 ASN A CA 1
ATOM 627 C C . ASN A 1 84 ? -6.918 -6.537 -10.703 1.00 96.88 84 ASN A C 1
ATOM 629 O O . ASN A 1 84 ? -7.830 -5.729 -10.836 1.00 96.88 84 ASN A O 1
ATOM 633 N N . TYR A 1 85 ? -5.984 -6.388 -9.757 1.00 97.12 85 TYR A N 1
ATOM 634 C CA . TYR A 1 85 ? -5.938 -5.234 -8.860 1.00 97.12 85 TYR A CA 1
ATOM 635 C C . TYR A 1 85 ? -5.016 -4.144 -9.424 1.00 97.12 85 TYR A C 1
ATOM 637 O O . TYR A 1 85 ? -3.799 -4.171 -9.231 1.00 97.12 85 TYR A O 1
ATOM 645 N N . ALA A 1 86 ? -5.600 -3.182 -10.143 1.00 97.31 86 ALA A N 1
ATOM 646 C CA . ALA A 1 86 ? -4.867 -2.129 -10.854 1.00 97.31 86 ALA A CA 1
ATOM 647 C C . ALA A 1 86 ? -3.853 -1.343 -9.989 1.00 97.31 86 ALA A C 1
ATOM 649 O O . ALA A 1 86 ? -2.723 -1.150 -10.454 1.00 97.31 86 ALA A O 1
ATOM 650 N N . PRO A 1 87 ? -4.156 -0.964 -8.725 1.00 96.56 87 PRO A N 1
ATOM 651 C CA . PRO A 1 87 ? -3.219 -0.187 -7.911 1.00 96.56 87 PRO A CA 1
ATOM 652 C C . PRO A 1 87 ? -1.880 -0.889 -7.645 1.00 96.56 87 PRO A C 1
ATOM 654 O O . PRO A 1 87 ? -0.852 -0.221 -7.540 1.00 96.56 87 PRO A O 1
ATOM 657 N N . ALA A 1 88 ? -1.856 -2.227 -7.582 1.00 97.81 88 ALA A N 1
ATOM 658 C CA . ALA A 1 88 ? -0.605 -2.965 -7.400 1.00 97.81 88 ALA A CA 1
ATOM 659 C C . ALA A 1 88 ? 0.313 -2.843 -8.624 1.00 97.81 88 ALA A C 1
ATOM 661 O O . ALA A 1 88 ? 1.508 -2.572 -8.489 1.00 97.81 88 ALA A O 1
ATOM 662 N N . TRP A 1 89 ? -0.258 -2.958 -9.825 1.00 98.38 89 TRP A N 1
ATOM 663 C CA . TRP A 1 89 ? 0.470 -2.782 -11.081 1.00 9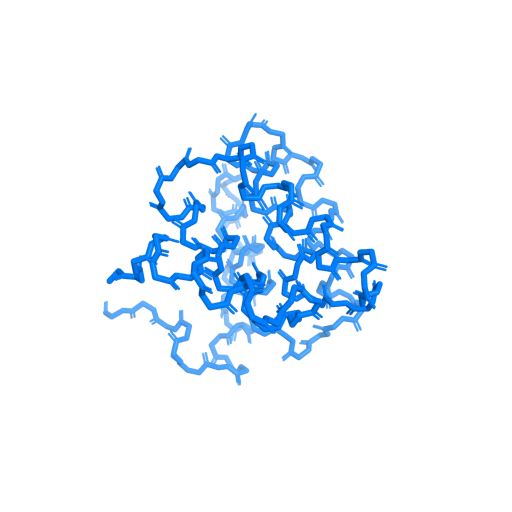8.38 89 TRP A CA 1
ATOM 664 C C . TRP A 1 89 ? 0.977 -1.348 -11.256 1.00 98.38 89 TRP A C 1
ATOM 666 O O . TRP A 1 89 ? 2.124 -1.151 -11.664 1.00 98.38 89 TRP A O 1
ATOM 676 N N . LYS A 1 90 ? 0.171 -0.347 -10.874 1.00 97.44 90 LYS A N 1
ATOM 677 C CA . LYS A 1 90 ? 0.590 1.062 -10.874 1.00 97.44 90 LYS A CA 1
ATOM 678 C C . LYS A 1 90 ? 1.780 1.290 -9.937 1.00 97.44 90 LYS A C 1
ATOM 680 O O . LYS A 1 90 ? 2.770 1.900 -10.342 1.00 97.44 90 LYS A O 1
ATOM 685 N N . LEU A 1 91 ? 1.735 0.743 -8.720 1.00 97.31 91 LEU A N 1
ATOM 686 C CA . LEU A 1 91 ? 2.844 0.859 -7.771 1.00 97.31 91 LEU A CA 1
ATOM 687 C C . LEU A 1 91 ? 4.114 0.146 -8.269 1.00 97.31 91 LEU A C 1
ATOM 689 O O . LEU A 1 91 ? 5.196 0.728 -8.210 1.00 97.31 91 LEU A O 1
ATOM 693 N N . ARG A 1 92 ? 3.999 -1.067 -8.831 1.00 98.06 92 ARG A N 1
ATOM 694 C CA . ARG A 1 92 ? 5.148 -1.782 -9.420 1.00 98.06 92 ARG A CA 1
ATOM 695 C C . ARG A 1 92 ? 5.768 -1.020 -10.591 1.00 98.06 92 ARG A C 1
ATOM 697 O O . ARG A 1 92 ? 6.993 -1.010 -10.713 1.00 98.06 92 ARG A O 1
ATOM 704 N N . SER A 1 93 ? 4.947 -0.374 -11.421 1.00 97.75 93 SER A N 1
ATOM 705 C CA . SER A 1 93 ? 5.427 0.486 -12.507 1.00 97.75 93 SER A CA 1
ATOM 706 C C . SER A 1 93 ? 6.272 1.644 -11.974 1.00 97.75 93 SER A C 1
ATOM 708 O O . SER A 1 93 ? 7.406 1.832 -12.414 1.00 97.75 93 SER A O 1
ATOM 710 N N . LYS A 1 94 ? 5.776 2.355 -10.952 1.00 96.00 94 LYS A N 1
ATOM 711 C CA . LYS A 1 94 ? 6.525 3.431 -10.288 1.00 96.00 94 LYS A CA 1
ATOM 712 C C . LYS A 1 94 ? 7.874 2.941 -9.750 1.00 96.00 94 LYS A C 1
ATOM 714 O O . LYS A 1 94 ? 8.891 3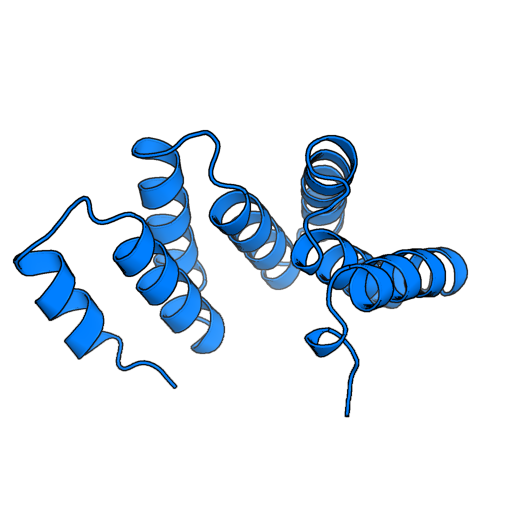.594 -9.960 1.00 96.00 94 LYS A O 1
ATOM 719 N N . MET A 1 95 ? 7.897 1.778 -9.100 1.00 96.56 95 MET A N 1
ATOM 720 C CA . MET A 1 95 ? 9.143 1.180 -8.607 1.00 96.56 95 MET A CA 1
ATOM 721 C C . MET A 1 95 ? 10.103 0.830 -9.752 1.00 96.56 95 MET A C 1
ATOM 723 O O . MET A 1 95 ? 11.287 1.131 -9.659 1.00 96.56 95 MET A O 1
ATOM 727 N N . ALA A 1 96 ? 9.603 0.275 -10.861 1.00 96.69 96 ALA A N 1
ATOM 728 C CA . ALA A 1 96 ? 10.423 -0.039 -12.033 1.00 96.69 96 ALA A CA 1
ATOM 729 C C . ALA A 1 96 ? 11.059 1.215 -12.661 1.00 96.69 96 ALA A C 1
ATOM 731 O O . ALA A 1 96 ? 12.200 1.167 -13.118 1.00 96.69 96 ALA A O 1
ATOM 732 N N . LEU A 1 97 ? 10.354 2.354 -12.652 1.00 94.88 97 LEU A N 1
ATOM 733 C CA . LEU A 1 97 ? 10.928 3.635 -13.076 1.00 94.88 97 LEU A CA 1
ATOM 734 C C . LEU A 1 97 ? 12.094 4.058 -12.176 1.00 94.88 97 LEU A C 1
ATOM 736 O O . LEU A 1 97 ? 13.127 4.484 -12.692 1.00 94.88 97 LEU A O 1
ATOM 740 N N . ASN A 1 98 ? 11.967 3.884 -10.856 1.00 92.25 98 ASN A N 1
ATOM 741 C CA . ASN A 1 98 ? 13.057 4.154 -9.910 1.00 92.25 98 ASN A CA 1
ATOM 742 C C . ASN A 1 98 ? 14.268 3.232 -10.157 1.00 92.25 98 ASN A C 1
ATOM 744 O O . ASN A 1 98 ? 15.410 3.659 -10.002 1.00 92.25 98 ASN A O 1
ATOM 748 N N . GLU A 1 99 ? 14.031 1.994 -10.599 1.00 93.94 99 GLU A N 1
ATOM 749 C CA . GLU A 1 99 ? 15.067 1.034 -11.016 1.00 93.94 99 GLU A CA 1
ATOM 750 C C . GLU A 1 99 ? 15.653 1.322 -12.415 1.00 93.94 99 GLU A C 1
ATOM 752 O O . GLU A 1 99 ? 16.562 0.621 -12.857 1.00 93.94 99 GLU A O 1
ATOM 757 N N . SER A 1 100 ? 15.156 2.338 -13.134 1.00 95.12 100 SER A N 1
ATOM 758 C CA . SER A 1 100 ? 15.466 2.599 -14.553 1.00 95.12 100 SER A CA 1
ATOM 759 C C . SER A 1 100 ? 15.098 1.450 -15.513 1.00 95.12 100 SER A C 1
ATOM 761 O O . SER A 1 100 ? 15.559 1.419 -16.658 1.00 95.12 100 SER A O 1
ATOM 763 N N . ASP A 1 101 ? 14.221 0.530 -15.097 1.00 96.31 101 ASP A N 1
ATOM 764 C CA . ASP A 1 101 ? 13.672 -0.530 -15.945 1.00 96.31 101 ASP A CA 1
ATOM 765 C C . ASP A 1 101 ? 12.405 -0.049 -16.666 1.00 96.31 101 ASP A C 1
ATOM 767 O O . ASP A 1 101 ? 11.262 -0.355 -16.311 1.00 96.31 101 ASP A O 1
ATOM 771 N N . ALA A 1 102 ? 12.622 0.708 -17.741 1.00 96.50 102 ALA A N 1
ATOM 772 C CA . ALA A 1 102 ? 11.547 1.248 -18.569 1.00 96.50 102 ALA A CA 1
ATOM 773 C C . ALA A 1 102 ? 10.665 0.163 -19.217 1.00 96.50 102 ALA A C 1
ATOM 775 O O . ALA A 1 102 ? 9.503 0.421 -19.541 1.00 96.50 102 ALA A O 1
ATOM 776 N N . ARG A 1 103 ? 11.196 -1.051 -19.428 1.00 97.75 103 ARG A N 1
ATOM 777 C CA . ARG A 1 103 ? 10.436 -2.143 -20.048 1.00 97.75 103 ARG A CA 1
ATOM 778 C C . ARG A 1 103 ? 9.392 -2.670 -19.071 1.00 97.75 103 ARG A C 1
ATOM 780 O O . ARG A 1 103 ? 8.223 -2.773 -19.442 1.00 97.75 103 ARG A O 1
ATOM 787 N N . THR A 1 104 ? 9.808 -2.967 -17.843 1.00 96.69 104 THR A N 1
ATOM 788 C CA . THR A 1 104 ? 8.901 -3.432 -16.787 1.00 96.69 104 THR A CA 1
ATOM 789 C C . THR A 1 104 ? 7.915 -2.337 -16.399 1.00 96.69 104 THR A C 1
ATOM 791 O O . THR A 1 104 ? 6.718 -2.608 -16.316 1.00 96.69 104 THR A O 1
ATOM 794 N N . ALA A 1 105 ? 8.379 -1.088 -16.273 1.00 97.19 105 ALA A N 1
ATOM 795 C CA . ALA A 1 105 ? 7.515 0.055 -15.988 1.00 97.19 105 ALA A CA 1
ATOM 796 C C . ALA A 1 105 ? 6.354 0.158 -16.984 1.00 97.19 105 ALA A C 1
ATOM 798 O O . ALA A 1 105 ? 5.188 0.191 -16.587 1.00 97.19 105 ALA A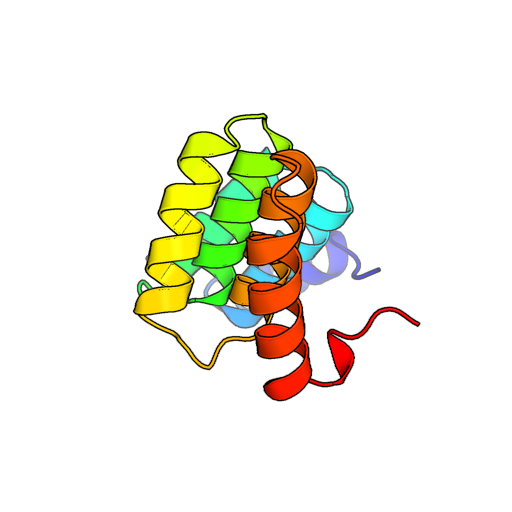 O 1
ATOM 799 N N . ARG A 1 106 ? 6.662 0.118 -18.288 1.00 97.62 106 ARG A N 1
ATOM 800 C CA . ARG A 1 106 ? 5.645 0.172 -19.341 1.00 97.62 106 ARG A CA 1
ATOM 801 C C . ARG A 1 106 ? 4.667 -0.995 -19.257 1.00 97.62 106 ARG A C 1
ATOM 803 O O . ARG A 1 106 ? 3.466 -0.768 -19.283 1.00 97.62 106 ARG A O 1
ATOM 810 N N . ALA A 1 107 ? 5.158 -2.225 -19.109 1.00 97.81 107 ALA A N 1
ATOM 811 C CA . ALA A 1 107 ? 4.288 -3.399 -19.066 1.00 97.81 107 ALA A CA 1
ATOM 812 C C . ALA A 1 107 ? 3.321 -3.363 -17.867 1.00 97.81 107 ALA A C 1
ATOM 814 O O . ALA A 1 107 ? 2.136 -3.664 -18.008 1.00 97.81 107 ALA A O 1
ATOM 815 N N . CYS A 1 108 ? 3.814 -2.965 -16.690 1.00 97.56 108 CYS A N 1
ATOM 816 C CA . CYS A 1 108 ? 2.990 -2.823 -15.493 1.00 97.56 108 CYS A CA 1
ATOM 817 C C . CYS A 1 108 ? 1.997 -1.660 -15.613 1.00 97.56 108 CYS A C 1
ATOM 819 O O . CYS A 1 108 ? 0.847 -1.803 -15.208 1.00 97.56 108 CYS A O 1
ATOM 821 N N . TYR A 1 109 ? 2.407 -0.534 -16.197 1.00 97.25 109 TYR A N 1
ATOM 822 C CA . TYR A 1 109 ? 1.516 0.602 -16.422 1.00 97.25 109 TYR A CA 1
ATOM 823 C C . TYR A 1 109 ? 0.400 0.264 -17.415 1.00 97.25 109 TYR A C 1
ATOM 825 O O . TYR A 1 109 ? -0.769 0.457 -17.095 1.00 97.25 109 TYR A O 1
ATOM 833 N N . ASP A 1 110 ? 0.744 -0.343 -18.556 1.00 97.44 110 ASP A N 1
ATOM 834 C CA . ASP A 1 110 ? -0.215 -0.812 -19.563 1.00 97.44 110 ASP A CA 1
ATOM 835 C C . ASP A 1 110 ? -1.232 -1.783 -18.936 1.00 97.44 110 ASP A C 1
ATOM 837 O O . ASP A 1 110 ? -2.434 -1.720 -19.207 1.00 97.44 110 ASP A O 1
ATOM 841 N N . LYS A 1 111 ? -0.771 -2.658 -18.030 1.00 97.31 111 LYS A N 1
ATOM 842 C CA . LYS A 1 111 ? -1.654 -3.544 -17.270 1.00 97.31 111 LYS A CA 1
ATOM 843 C C . LYS A 1 111 ? -2.578 -2.766 -16.331 1.00 97.31 111 LYS A C 1
ATOM 845 O O . LYS A 1 111 ? -3.773 -3.053 -16.326 1.00 97.31 111 LYS A O 1
ATOM 850 N N . ALA A 1 112 ? -2.061 -1.796 -15.575 1.00 97.19 112 ALA A N 1
AT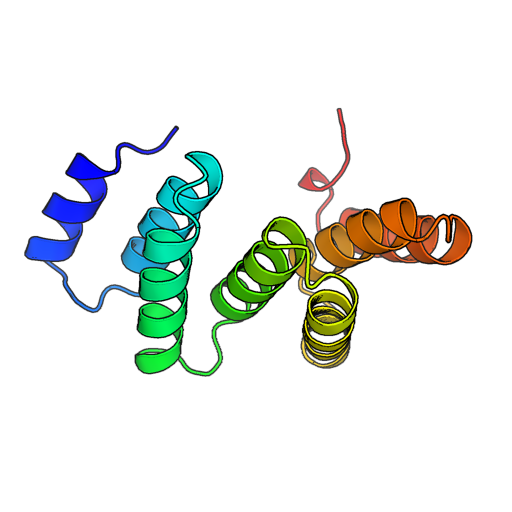OM 851 C CA . ALA A 1 112 ? -2.856 -0.976 -14.661 1.00 97.19 112 ALA A CA 1
ATOM 852 C C . ALA A 1 112 ? -3.978 -0.230 -15.400 1.00 97.19 112 ALA A C 1
ATOM 854 O O . ALA A 1 112 ? -5.140 -0.394 -15.040 1.00 97.19 112 ALA A O 1
ATOM 855 N N . ILE A 1 113 ? -3.658 0.480 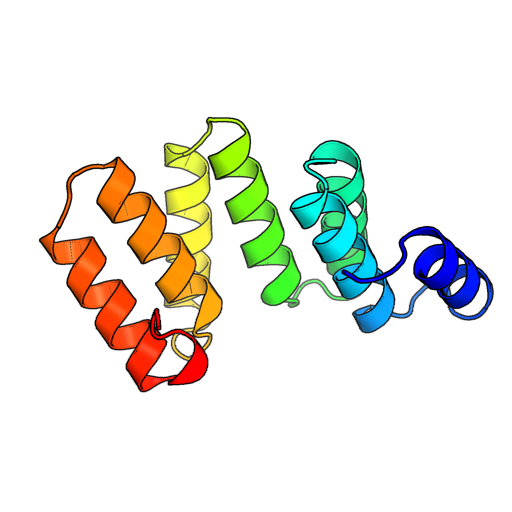-16.488 1.00 96.94 113 ILE A N 1
ATOM 856 C CA . ILE A 1 113 ? -4.646 1.245 -17.270 1.00 96.94 113 ILE A CA 1
ATOM 857 C C . ILE A 1 113 ? -5.657 0.350 -18.001 1.00 96.94 113 ILE A C 1
ATOM 859 O O . ILE A 1 113 ? -6.789 0.758 -18.239 1.00 96.94 113 ILE A O 1
ATOM 863 N N . SER A 1 114 ? -5.273 -0.886 -18.352 1.00 97.12 114 SER A N 1
ATOM 864 C CA . SER A 1 114 ? -6.204 -1.852 -18.954 1.00 97.12 114 SER A CA 1
ATOM 865 C C . SER A 1 114 ? -7.254 -2.368 -17.967 1.00 97.12 114 SER A C 1
ATOM 867 O O . SER A 1 114 ? -8.335 -2.781 -18.382 1.00 97.12 114 SER A O 1
ATOM 869 N N . LEU A 1 115 ? -6.917 -2.384 -16.674 1.00 96.38 115 LEU A N 1
ATOM 870 C CA . LEU A 1 115 ? -7.803 -2.811 -15.594 1.00 96.38 115 LEU A CA 1
ATOM 871 C C . LEU A 1 115 ? -8.658 -1.650 -15.090 1.00 96.38 115 LEU A C 1
ATOM 873 O O . LEU A 1 115 ? -9.835 -1.840 -14.798 1.00 96.38 115 LEU A O 1
ATOM 877 N N . ASP A 1 116 ? -8.049 -0.473 -14.990 1.00 93.94 116 ASP A N 1
ATOM 878 C CA . ASP A 1 116 ? -8.672 0.747 -14.511 1.00 93.94 116 ASP A CA 1
ATOM 879 C C . ASP A 1 116 ? -8.133 1.952 -15.301 1.00 93.94 116 ASP A C 1
ATOM 881 O O . ASP A 1 116 ? -7.000 2.385 -15.068 1.00 93.94 116 ASP A O 1
ATOM 885 N N . PRO A 1 117 ? -8.921 2.511 -16.236 1.00 92.88 117 PRO A N 1
ATOM 886 C CA . PRO A 1 117 ? -8.529 3.690 -16.998 1.00 92.88 117 PRO A CA 1
ATOM 887 C C . PRO A 1 117 ? -8.223 4.925 -16.138 1.00 92.88 117 PRO A C 1
ATOM 889 O O . PRO A 1 117 ? -7.470 5.779 -16.596 1.00 92.88 117 PRO A O 1
ATOM 892 N N . GLU A 1 118 ? -8.735 5.020 -14.903 1.00 90.06 118 GLU A N 1
ATOM 893 C CA . GLU A 1 118 ? -8.414 6.120 -13.976 1.00 90.06 118 GLU A CA 1
ATOM 894 C C . GLU A 1 118 ? -6.968 6.048 -13.461 1.00 90.06 118 GLU A C 1
ATOM 896 O O . GLU A 1 118 ? -6.438 7.009 -12.905 1.00 90.06 118 GLU A O 1
ATOM 901 N N . CYS A 1 119 ? -6.284 4.918 -13.663 1.00 84.44 119 CYS A N 1
ATOM 902 C CA . CYS A 1 119 ? -4.858 4.824 -13.385 1.00 84.44 119 CYS A CA 1
ATOM 903 C C . CYS A 1 119 ? -4.002 5.626 -14.370 1.00 84.44 119 CYS A C 1
ATOM 905 O O . CYS A 1 119 ? -2.832 5.857 -14.038 1.00 84.44 119 CYS A O 1
ATOM 907 N N . ALA A 1 120 ? -4.548 6.008 -15.532 1.00 84.00 120 ALA A N 1
ATOM 908 C CA . ALA A 1 120 ? -3.847 6.823 -16.509 1.00 84.00 120 ALA A CA 1
ATOM 909 C C . ALA A 1 120 ? -3.532 8.204 -15.922 1.00 84.00 120 ALA A C 1
ATOM 911 O O . ALA A 1 120 ? -4.384 8.837 -15.305 1.00 84.00 120 ALA A O 1
ATOM 912 N N . ASP A 1 121 ? -2.296 8.652 -16.103 1.00 75.50 121 ASP A N 1
ATOM 913 C CA . ASP A 1 121 ? -1.917 10.027 -15.808 1.00 75.50 121 ASP A CA 1
ATOM 914 C C . ASP A 1 121 ? -2.642 10.977 -16.792 1.00 75.50 121 ASP A C 1
ATOM 916 O O . ASP A 1 121 ? -2.825 10.624 -17.964 1.00 75.50 121 ASP A O 1
ATOM 920 N N . GLU A 1 122 ? -3.091 12.139 -16.299 1.00 53.78 122 GLU A N 1
ATOM 921 C CA . GLU A 1 122 ? -3.763 13.189 -17.095 1.00 53.78 122 GLU A CA 1
ATOM 922 C C . GLU A 1 122 ? -2.857 13.822 -18.165 1.00 53.78 122 GLU A C 1
ATOM 924 O O . GLU A 1 122 ? -1.641 14.002 -17.910 1.00 53.78 122 GLU A O 1
#

Secondary structure (DSSP, 8-state):
---HHHHHHHHHHSTT-HHHHHHHHHHHHHTT-HHHHHHHHHHHHHH-TT-HHHHHHHHHHHHHTT-HHHHHHHHHHHHHH-TT-HHHHHHHHHHHHHTT-HHHHHHHHHHHHHH-GGGS--

Foldseek 3Di:
DDDLVVLVVVCVVVVLPLVSLLVNLVVCVVVVVLVSSLVSLVSSCVSPVPDLSSLLSVLVSCVVVVVLVVSLVSLVVSCVVPVLPLSSLLVNLVSCVVVVNNVSNVVSQVSSCVNPVVSDDD

Radius of gyration: 14.75 Å; chains: 1; bounding box: 34×29×38 Å

pLDDT: mean 95.67, std 6.51, range [53.78, 98.62]